Protein AF-A0A7C6VB44-F1 (afdb_monomer_lite)

Radius of gyration: 22.49 Å; chains: 1; bounding box: 74×47×56 Å

Structure (mmCIF, N/CA/C/O backbone):
data_AF-A0A7C6VB44-F1
#
_entry.id   AF-A0A7C6VB44-F1
#
loop_
_atom_site.group_PDB
_atom_site.id
_atom_site.type_symbol
_atom_site.label_atom_id
_atom_site.label_alt_id
_atom_site.label_comp_id
_atom_site.label_asym_id
_atom_site.label_entity_id
_atom_site.label_seq_id
_atom_site.pdbx_PDB_ins_code
_atom_site.Cartn_x
_atom_site.Cartn_y
_atom_site.Cartn_z
_atom_site.occupancy
_atom_site.B_iso_or_equiv
_atom_site.auth_seq_id
_atom_site.auth_comp_id
_atom_site.auth_asym_id
_atom_site.auth_atom_id
_atom_site.pdbx_PDB_model_num
ATOM 1 N N . MET A 1 1 ? 44.338 -5.787 -23.503 1.00 39.22 1 MET A N 1
ATOM 2 C CA . MET A 1 1 ? 43.324 -4.739 -23.249 1.00 39.22 1 MET A CA 1
ATOM 3 C C . MET A 1 1 ? 42.061 -5.125 -24.003 1.00 39.22 1 MET A C 1
ATOM 5 O O . MET A 1 1 ? 41.967 -4.844 -25.187 1.00 39.22 1 MET A O 1
ATOM 9 N N . ASN A 1 2 ? 41.122 -5.810 -23.346 1.00 43.84 2 ASN A N 1
ATOM 10 C CA . ASN A 1 2 ? 39.860 -6.222 -23.967 1.00 43.84 2 ASN A CA 1
ATOM 11 C C . ASN A 1 2 ? 38.743 -5.346 -23.398 1.00 43.84 2 ASN A C 1
ATOM 13 O O . ASN A 1 2 ? 38.313 -5.548 -22.262 1.00 43.84 2 ASN A O 1
ATOM 17 N N . ARG A 1 3 ? 38.311 -4.339 -24.168 1.00 50.12 3 ARG A N 1
ATOM 18 C CA . ARG A 1 3 ? 37.128 -3.537 -23.838 1.00 50.12 3 ARG A CA 1
ATOM 19 C C . ARG A 1 3 ? 35.891 -4.396 -24.068 1.00 50.12 3 ARG A C 1
ATOM 21 O O . ARG A 1 3 ? 35.645 -4.857 -25.178 1.00 50.12 3 ARG A O 1
ATOM 28 N N . ARG A 1 4 ? 35.175 -4.650 -22.976 1.00 58.06 4 ARG A N 1
ATOM 29 C CA . ARG A 1 4 ? 33.941 -5.423 -22.947 1.00 58.06 4 ARG A CA 1
ATOM 30 C C . ARG A 1 4 ? 32.803 -4.646 -23.605 1.00 58.06 4 ARG A C 1
ATOM 32 O O . ARG A 1 4 ? 32.752 -3.421 -23.578 1.00 58.06 4 ARG A O 1
ATOM 39 N N . ILE A 1 5 ? 31.930 -5.436 -24.203 1.00 57.44 5 ILE A N 1
ATOM 40 C CA . ILE A 1 5 ? 30.694 -5.122 -24.905 1.00 57.44 5 ILE A CA 1
ATOM 41 C C . ILE A 1 5 ? 29.737 -4.349 -23.980 1.00 57.44 5 ILE A C 1
ATOM 43 O O . ILE A 1 5 ? 29.208 -4.922 -23.036 1.00 57.44 5 ILE A O 1
ATOM 47 N N . VAL A 1 6 ? 29.514 -3.058 -24.251 1.00 58.38 6 VAL A N 1
ATOM 48 C CA . VAL A 1 6 ? 28.481 -2.216 -23.591 1.00 58.38 6 VAL A CA 1
ATOM 49 C C . VAL A 1 6 ? 27.389 -1.789 -24.590 1.00 58.38 6 VAL A C 1
ATOM 51 O O . VAL A 1 6 ? 26.507 -1.003 -24.279 1.00 58.38 6 VAL A O 1
ATOM 54 N N . LEU A 1 7 ? 27.426 -2.305 -25.823 1.00 56.00 7 LEU A N 1
ATOM 55 C CA . LEU A 1 7 ? 26.534 -1.862 -26.896 1.00 56.00 7 LEU A CA 1
ATOM 56 C C . LEU A 1 7 ? 25.133 -2.519 -26.980 1.00 56.00 7 LEU A C 1
ATOM 58 O O . LEU A 1 7 ? 24.281 -1.895 -27.607 1.00 56.00 7 LEU A O 1
ATOM 62 N N . PRO A 1 8 ? 24.810 -3.700 -26.401 1.00 58.16 8 PRO A N 1
ATOM 63 C CA . PRO A 1 8 ? 23.511 -4.319 -26.684 1.00 58.16 8 PRO A CA 1
ATOM 64 C C . PRO A 1 8 ? 22.335 -3.651 -25.953 1.00 58.16 8 PRO A C 1
ATOM 66 O O . PRO A 1 8 ? 21.231 -3.634 -26.482 1.00 58.16 8 PRO A O 1
ATOM 69 N N . TRP A 1 9 ? 22.556 -3.043 -24.783 1.00 61.41 9 TRP A N 1
ATOM 70 C CA . TRP A 1 9 ? 21.475 -2.476 -23.962 1.00 61.41 9 TRP A CA 1
ATOM 71 C C . TRP A 1 9 ? 20.873 -1.182 -24.527 1.00 61.41 9 TRP A C 1
ATOM 73 O O . TRP A 1 9 ? 19.677 -0.950 -24.389 1.00 61.41 9 TRP A O 1
ATOM 83 N N . ILE A 1 10 ? 21.667 -0.369 -25.231 1.00 64.81 10 ILE A N 1
ATOM 84 C CA . ILE A 1 10 ? 21.194 0.891 -25.834 1.00 64.81 10 ILE A CA 1
ATOM 85 C C . ILE A 1 10 ? 20.266 0.619 -27.029 1.00 64.81 10 ILE A C 1
ATOM 87 O O . ILE A 1 10 ? 19.346 1.381 -27.303 1.00 64.81 10 ILE A O 1
ATOM 91 N N . VAL A 1 11 ? 20.468 -0.490 -27.742 1.00 69.06 11 VAL A N 1
ATOM 92 C CA . VAL A 1 11 ? 19.596 -0.859 -28.867 1.00 69.06 11 VAL A CA 1
ATOM 93 C C . VAL A 1 11 ? 18.217 -1.290 -28.358 1.00 69.06 11 VAL A C 1
ATOM 95 O O . VAL A 1 11 ? 17.204 -0.940 -28.960 1.00 69.06 11 VAL A O 1
ATOM 98 N N . VAL A 1 12 ? 18.168 -1.979 -27.214 1.00 67.62 12 VAL A N 1
ATOM 99 C CA . VAL A 1 12 ? 16.912 -2.400 -26.575 1.00 67.62 12 VAL A CA 1
ATOM 100 C C . VAL A 1 12 ? 16.098 -1.190 -26.112 1.00 67.62 12 VAL A C 1
ATOM 102 O O . VAL A 1 12 ? 14.892 -1.146 -26.349 1.00 67.62 12 VAL A O 1
ATOM 105 N N . THR A 1 13 ? 16.742 -0.169 -25.537 1.00 66.81 13 THR A N 1
ATOM 106 C CA . THR A 1 13 ? 16.032 1.040 -25.088 1.00 66.81 13 THR A CA 1
ATOM 107 C C . THR A 1 13 ? 15.466 1.850 -26.252 1.00 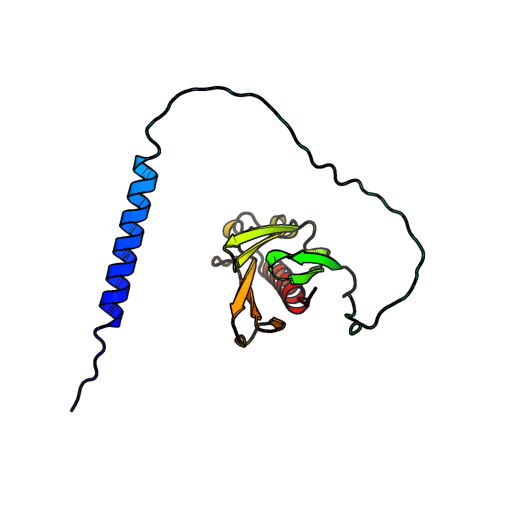66.81 13 THR A C 1
ATOM 109 O O . THR A 1 13 ? 14.338 2.327 -26.169 1.00 66.81 13 THR A O 1
ATOM 112 N N . VAL A 1 14 ? 16.185 1.955 -27.373 1.00 76.69 14 VAL A N 1
ATOM 113 C CA . VAL A 1 14 ? 15.696 2.680 -28.559 1.00 76.69 14 VAL A CA 1
ATOM 114 C C . VAL A 1 14 ? 14.500 1.973 -29.207 1.00 76.69 14 VAL A C 1
ATOM 116 O O . VAL A 1 14 ? 13.540 2.636 -29.598 1.00 76.69 14 VAL A O 1
ATOM 119 N N . ILE A 1 15 ? 14.514 0.638 -29.288 1.00 74.81 15 ILE A N 1
ATOM 120 C CA . ILE A 1 15 ? 13.399 -0.133 -29.866 1.00 74.81 15 ILE A CA 1
ATOM 121 C C . ILE A 1 15 ? 12.137 -0.011 -29.000 1.00 74.81 15 ILE A C 1
ATOM 123 O O . ILE A 1 15 ? 11.043 0.159 -29.540 1.00 74.81 15 ILE A O 1
ATOM 127 N N . LEU A 1 16 ? 12.285 -0.026 -27.671 1.00 76.50 16 LEU A N 1
ATOM 128 C CA . LEU A 1 16 ? 11.170 0.131 -26.734 1.00 76.50 16 LEU A CA 1
ATOM 129 C C . LEU A 1 16 ? 10.464 1.488 -26.909 1.00 76.50 16 LEU A C 1
ATOM 131 O O . LEU A 1 16 ? 9.239 1.547 -26.993 1.00 76.50 16 LEU A O 1
ATOM 135 N N . VAL A 1 17 ? 11.232 2.574 -27.036 1.00 77.94 17 VAL A N 1
ATOM 136 C CA . VAL A 1 17 ? 10.681 3.931 -27.199 1.00 77.94 17 VAL A CA 1
ATOM 137 C C . VAL A 1 17 ? 9.911 4.078 -28.518 1.00 77.94 17 VAL A C 1
ATOM 139 O O . VAL A 1 17 ? 8.849 4.701 -28.546 1.00 77.94 17 VAL A O 1
ATOM 142 N N . ILE A 1 18 ? 10.392 3.466 -29.607 1.00 76.38 18 ILE A N 1
ATOM 143 C CA . ILE A 1 18 ? 9.708 3.501 -30.912 1.00 76.38 18 ILE A CA 1
ATOM 144 C C . ILE A 1 18 ? 8.376 2.735 -30.863 1.00 76.38 18 ILE A C 1
ATOM 146 O O . ILE A 1 18 ? 7.384 3.203 -31.424 1.00 76.38 18 ILE A O 1
ATOM 150 N N . ALA A 1 19 ? 8.325 1.595 -30.168 1.00 74.06 19 ALA A N 1
ATOM 151 C CA . ALA A 1 19 ? 7.099 0.810 -30.022 1.00 74.06 19 ALA A CA 1
ATOM 152 C C . ALA A 1 19 ? 6.015 1.571 -29.240 1.00 74.06 19 ALA A C 1
ATOM 154 O O . ALA A 1 19 ? 4.857 1.597 -29.656 1.00 74.06 19 ALA A O 1
ATOM 155 N N . ILE A 1 20 ? 6.396 2.254 -28.156 1.00 74.38 20 ILE A N 1
ATOM 156 C CA . ILE A 1 20 ? 5.468 3.062 -27.350 1.00 74.38 20 ILE A CA 1
ATOM 157 C C . ILE A 1 20 ? 4.905 4.223 -28.183 1.00 74.38 20 ILE A C 1
ATOM 159 O O . ILE A 1 20 ? 3.693 4.441 -28.202 1.00 74.38 20 ILE A O 1
ATOM 163 N N . ALA A 1 21 ? 5.756 4.930 -28.935 1.00 67.75 21 ALA A N 1
ATOM 164 C CA . ALA A 1 21 ? 5.329 6.051 -29.773 1.00 67.75 21 ALA A CA 1
ATOM 165 C C . ALA A 1 21 ? 4.350 5.626 -30.886 1.00 67.75 21 ALA A C 1
ATOM 167 O O . ALA A 1 21 ? 3.381 6.336 -31.159 1.00 67.75 21 ALA A O 1
ATOM 168 N N . ALA A 1 22 ? 4.557 4.454 -31.496 1.00 62.47 22 ALA A N 1
ATOM 169 C CA . ALA A 1 22 ? 3.643 3.911 -32.500 1.00 62.47 22 ALA A CA 1
ATOM 170 C C . ALA A 1 22 ? 2.266 3.565 -31.901 1.00 62.47 22 ALA A C 1
ATOM 172 O O . ALA A 1 22 ? 1.242 3.933 -32.482 1.00 62.47 22 ALA A O 1
ATOM 173 N N . SER A 1 23 ? 2.223 2.946 -30.717 1.00 58.34 23 SER A N 1
ATOM 174 C CA . SER A 1 23 ? 0.967 2.583 -30.042 1.00 58.34 23 SER A CA 1
ATOM 175 C C . SER A 1 23 ? 0.093 3.793 -29.708 1.00 58.34 23 SER A C 1
ATOM 177 O O . SER A 1 23 ? -1.123 3.744 -29.891 1.00 58.34 23 SER A O 1
ATOM 179 N N . VAL A 1 24 ? 0.695 4.913 -29.297 1.00 62.59 24 VAL A N 1
ATOM 180 C CA . VAL A 1 24 ? -0.054 6.141 -28.977 1.00 62.59 24 VAL A CA 1
ATOM 181 C C . VAL A 1 24 ? -0.746 6.718 -30.218 1.00 62.59 24 VAL A C 1
ATOM 183 O O . VAL A 1 24 ? -1.890 7.158 -30.134 1.00 62.59 24 VAL A O 1
ATOM 186 N N . THR A 1 25 ? -0.113 6.663 -31.395 1.00 58.38 25 THR A N 1
ATOM 187 C CA . THR A 1 25 ? -0.712 7.215 -32.627 1.00 58.38 25 THR A CA 1
ATOM 188 C C . THR A 1 25 ? -1.954 6.455 -33.112 1.00 58.38 25 THR A C 1
ATOM 190 O O . THR A 1 25 ? -2.846 7.068 -33.699 1.00 58.38 25 THR A O 1
ATOM 193 N N . VAL A 1 26 ? -2.072 5.153 -32.823 1.00 55.66 26 VAL A N 1
ATOM 194 C CA . VAL A 1 26 ? -3.233 4.331 -33.227 1.00 55.66 26 VAL A CA 1
ATOM 195 C C . VAL A 1 26 ? -4.485 4.670 -32.403 1.00 55.66 26 VAL A C 1
ATOM 197 O O . VAL A 1 26 ? -5.604 4.660 -32.924 1.00 55.66 26 VAL A O 1
ATOM 200 N N . ILE A 1 27 ? -4.306 5.050 -31.135 1.00 53.72 27 ILE A N 1
ATOM 201 C CA . ILE A 1 27 ? -5.408 5.417 -30.232 1.00 53.72 27 ILE A CA 1
ATOM 202 C C . ILE A 1 27 ? -5.999 6.779 -30.628 1.00 53.72 27 ILE A C 1
ATOM 204 O O . ILE A 1 27 ? -7.215 6.970 -30.586 1.00 53.72 27 ILE A O 1
ATOM 208 N N . THR A 1 28 ? -5.167 7.713 -31.098 1.00 51.00 28 THR A N 1
ATOM 209 C CA . THR A 1 28 ? -5.619 9.059 -31.488 1.00 51.00 28 THR A CA 1
ATOM 210 C C . THR A 1 28 ? -6.346 9.083 -32.837 1.00 51.00 28 THR A C 1
ATOM 212 O O . THR A 1 28 ? -7.227 9.918 -33.032 1.00 51.00 28 THR A O 1
ATOM 215 N N . LEU A 1 29 ? -6.040 8.158 -33.756 1.00 49.75 29 LEU A N 1
ATOM 216 C CA . LEU A 1 29 ? -6.753 8.025 -35.038 1.00 49.75 29 LEU A CA 1
ATOM 217 C C . LEU A 1 29 ? -8.102 7.296 -34.916 1.00 49.75 29 LEU A C 1
ATOM 219 O O . LEU A 1 29 ? -8.992 7.544 -35.722 1.00 49.75 29 LEU A O 1
ATOM 223 N N . SER A 1 30 ? -8.296 6.469 -33.885 1.00 51.06 30 SER A N 1
ATOM 224 C CA . SER A 1 30 ? -9.566 5.753 -33.652 1.00 51.06 30 SER A CA 1
ATOM 225 C C . SER A 1 30 ? -10.631 6.603 -32.937 1.00 51.06 30 SER A C 1
ATOM 227 O O . SER A 1 30 ? -11.753 6.152 -32.737 1.00 51.06 30 SER A O 1
ATOM 229 N N . LYS A 1 31 ? -10.302 7.845 -32.552 1.00 47.44 31 LYS A N 1
ATOM 230 C CA . LYS A 1 31 ? -11.181 8.772 -31.812 1.00 47.44 31 LYS A CA 1
ATOM 231 C C . LYS A 1 31 ? -11.657 9.950 -32.680 1.00 47.44 31 LYS A C 1
ATOM 233 O O . LYS A 1 31 ? -11.846 11.058 -32.187 1.00 47.44 31 LYS A O 1
ATOM 238 N N . GLN A 1 32 ? -11.810 9.731 -33.986 1.00 45.09 32 GLN A N 1
ATOM 239 C CA . GLN A 1 32 ? -12.394 10.695 -34.930 1.00 45.09 32 GLN A CA 1
ATOM 240 C C . GLN A 1 32 ? -13.269 9.963 -35.957 1.00 45.09 32 GLN A C 1
ATOM 242 O O . GLN A 1 32 ? -13.019 9.961 -37.156 1.00 45.09 32 GLN A O 1
ATOM 247 N N . GLY A 1 33 ? -14.298 9.290 -35.458 1.00 47.59 33 GLY A N 1
ATOM 248 C CA . GLY A 1 33 ? -15.271 8.586 -36.280 1.00 47.59 33 GLY A CA 1
ATOM 249 C C . GLY A 1 33 ? -16.278 7.898 -35.382 1.00 47.59 33 GLY A C 1
ATOM 250 O O . GLY A 1 33 ? -16.043 6.777 -34.966 1.00 47.59 33 GLY A O 1
ATOM 251 N N . ASP A 1 34 ? -17.275 8.656 -34.931 1.00 40.78 34 ASP A N 1
ATOM 252 C CA . ASP A 1 34 ? -18.696 8.341 -35.112 1.00 40.78 34 ASP A CA 1
ATOM 253 C C . ASP A 1 34 ? -19.551 9.217 -34.189 1.00 40.78 34 ASP A C 1
ATOM 255 O O . ASP A 1 34 ? -19.349 9.321 -32.977 1.00 40.78 34 ASP A O 1
ATOM 259 N N . SER A 1 35 ? -20.474 9.924 -34.830 1.00 41.44 35 SER A N 1
ATOM 260 C CA . SER A 1 35 ? -21.517 10.733 -34.219 1.00 41.44 35 SER A CA 1
ATOM 261 C C . SER A 1 35 ? -22.715 9.860 -33.836 1.00 41.44 35 SER A C 1
ATOM 263 O O . SER A 1 35 ? -23.046 8.921 -34.547 1.00 41.44 35 SER A O 1
ATOM 265 N N . ASP A 1 36 ? -23.401 10.278 -32.770 1.00 43.88 36 ASP A N 1
ATOM 266 C CA . ASP A 1 36 ? -24.832 10.076 -32.497 1.00 43.88 36 ASP A CA 1
ATOM 267 C C . ASP A 1 36 ? -25.383 8.637 -32.358 1.00 43.88 36 ASP A C 1
ATOM 269 O O . ASP A 1 36 ? -25.757 7.975 -33.325 1.00 43.88 36 ASP A O 1
ATOM 273 N N . SER A 1 37 ? -25.607 8.208 -31.110 1.00 35.88 37 SER A N 1
ATOM 274 C CA . SER A 1 37 ? -26.896 7.618 -30.720 1.00 35.88 37 SER A CA 1
ATOM 275 C C . SER A 1 37 ? -27.070 7.574 -29.205 1.00 35.88 37 SER A C 1
ATOM 277 O O . SER A 1 37 ? -26.311 6.952 -28.467 1.00 35.88 37 SER A O 1
ATOM 279 N N . SER A 1 38 ? -28.127 8.253 -28.775 1.00 43.16 38 SER A N 1
ATOM 280 C CA . SER A 1 38 ? -28.742 8.197 -27.455 1.00 43.16 38 SER A CA 1
ATOM 281 C C . SER A 1 38 ? -29.127 6.764 -27.060 1.00 43.16 38 SER A C 1
ATOM 283 O O . SER A 1 38 ? -29.810 6.079 -27.820 1.00 43.16 38 SER A O 1
ATOM 285 N N . ALA A 1 39 ? -28.765 6.339 -25.847 1.00 35.41 39 ALA A N 1
ATOM 286 C CA . ALA A 1 39 ? -29.444 5.256 -25.141 1.00 35.41 39 ALA A CA 1
ATOM 287 C C . ALA A 1 39 ? -29.417 5.515 -23.626 1.00 35.41 39 ALA A C 1
ATOM 289 O O . ALA A 1 39 ? -28.375 5.538 -22.979 1.00 35.41 39 ALA A O 1
ATOM 290 N N . THR A 1 40 ? -30.608 5.767 -23.095 1.00 44.06 40 THR A N 1
ATOM 291 C CA . THR A 1 40 ? -30.968 5.881 -21.679 1.00 44.06 40 THR A CA 1
ATOM 292 C C . THR A 1 40 ? -30.835 4.536 -20.943 1.00 44.06 40 THR A C 1
ATOM 294 O O . THR A 1 40 ? -31.022 3.492 -21.565 1.00 44.06 40 THR A O 1
ATOM 297 N N . GLN A 1 41 ? -30.709 4.620 -19.604 1.00 37.94 41 GLN A N 1
ATOM 298 C CA . GLN A 1 41 ? -30.837 3.578 -18.554 1.00 37.94 41 GLN A CA 1
ATOM 299 C C . GLN A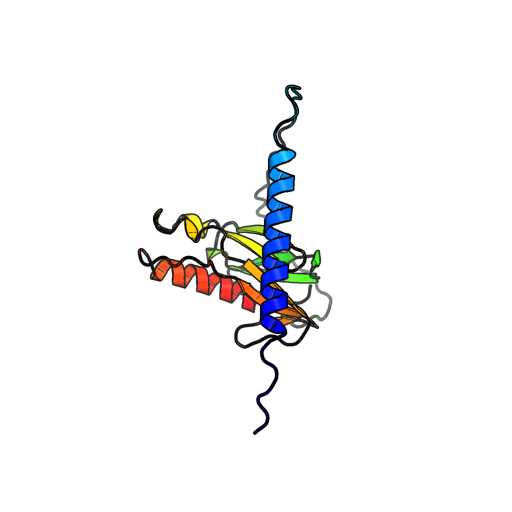 1 41 ? -29.484 2.982 -18.104 1.00 37.94 41 GLN A C 1
ATOM 301 O O . GLN A 1 41 ? -28.645 2.686 -18.936 1.00 37.94 41 GLN A O 1
ATOM 306 N N . GLN A 1 42 ? -29.166 2.785 -16.821 1.00 37.75 42 GLN A N 1
ATOM 307 C CA . GLN A 1 42 ? -29.952 2.792 -15.586 1.00 37.75 42 GLN A CA 1
ATOM 308 C C . GLN A 1 42 ? -29.003 3.042 -14.399 1.00 37.75 42 GLN A C 1
ATOM 310 O O . GLN A 1 42 ? -27.885 2.537 -14.374 1.00 37.75 42 GLN A O 1
ATOM 315 N N . THR A 1 43 ? -29.467 3.805 -13.417 1.00 42.81 43 THR A N 1
ATOM 316 C CA . THR A 1 43 ? -28.855 3.977 -12.097 1.00 42.81 43 THR A CA 1
ATOM 317 C C . THR A 1 43 ? -28.762 2.627 -11.372 1.00 42.81 43 THR A C 1
ATOM 319 O O . THR A 1 43 ? -29.790 1.979 -11.187 1.00 42.81 43 THR A O 1
ATOM 322 N N . THR A 1 44 ? -27.573 2.246 -10.904 1.00 39.84 44 THR A N 1
ATOM 323 C CA . THR A 1 44 ? -27.404 1.297 -9.792 1.00 39.84 44 THR A CA 1
ATOM 324 C C . THR A 1 44 ? -26.594 2.014 -8.723 1.00 39.84 44 THR A C 1
ATOM 326 O O . THR A 1 44 ? -25.373 2.102 -8.805 1.00 39.84 44 THR A O 1
ATOM 329 N N . ALA A 1 45 ? -27.301 2.591 -7.754 1.00 41.50 45 ALA A N 1
ATOM 330 C CA . ALA A 1 45 ? -26.726 2.912 -6.461 1.00 41.50 45 ALA A CA 1
ATOM 331 C C . ALA A 1 45 ? -26.629 1.589 -5.694 1.00 41.50 45 ALA A C 1
ATOM 333 O O . ALA A 1 45 ? -27.647 0.933 -5.478 1.00 41.50 45 ALA A O 1
ATOM 334 N N . ALA A 1 46 ? -25.418 1.167 -5.342 1.00 37.69 46 ALA A N 1
ATOM 335 C CA . ALA A 1 46 ? -25.240 0.144 -4.327 1.00 37.69 46 ALA A CA 1
ATOM 336 C C . ALA A 1 46 ? -25.382 0.836 -2.964 1.00 37.69 46 ALA A C 1
ATOM 338 O O . ALA A 1 46 ? -24.458 1.493 -2.491 1.00 37.69 46 ALA A O 1
ATOM 339 N N . GLU A 1 47 ? -26.579 0.759 -2.383 1.00 43.94 47 GLU A N 1
ATOM 340 C CA . GLU A 1 47 ? -26.774 0.954 -0.948 1.00 43.94 47 GLU A CA 1
ATOM 341 C C . GLU A 1 47 ? -26.125 -0.239 -0.235 1.00 43.94 47 GLU A C 1
ATOM 343 O O . GLU A 1 47 ? -26.640 -1.354 -0.304 1.00 43.94 47 GLU A O 1
ATOM 348 N N . THR A 1 48 ? -24.987 -0.024 0.427 1.00 42.00 48 THR A N 1
ATOM 349 C CA . THR A 1 48 ? -24.520 -0.960 1.455 1.00 42.00 48 THR A CA 1
ATOM 350 C C . THR A 1 48 ? -25.093 -0.492 2.783 1.00 42.00 48 THR A C 1
ATOM 352 O O . THR A 1 48 ? -24.664 0.504 3.365 1.00 42.00 48 THR A O 1
ATOM 355 N N . ASP A 1 49 ? -26.136 -1.211 3.177 1.00 35.09 49 ASP A N 1
ATOM 356 C CA . ASP A 1 49 ? -26.918 -1.093 4.396 1.00 35.09 49 ASP A CA 1
ATOM 357 C C . ASP A 1 49 ? -26.025 -1.196 5.645 1.00 35.09 49 ASP A C 1
ATOM 359 O O . ASP A 1 49 ? -25.239 -2.133 5.811 1.00 35.09 49 ASP A O 1
ATOM 363 N N . ALA A 1 50 ? -26.145 -0.211 6.532 1.00 46.72 50 ALA A N 1
ATOM 364 C CA . ALA A 1 50 ? -25.554 -0.240 7.858 1.00 46.72 50 ALA A CA 1
ATOM 365 C C . ALA A 1 50 ? -26.368 -1.185 8.757 1.00 46.72 50 ALA A C 1
ATOM 367 O O . ALA A 1 50 ? -27.314 -0.756 9.416 1.00 46.72 50 ALA A O 1
ATOM 368 N N . SER A 1 51 ? -25.982 -2.461 8.829 1.00 37.88 51 SER A N 1
ATOM 369 C CA . SER A 1 51 ? -26.575 -3.412 9.774 1.00 37.88 51 SER A CA 1
ATOM 370 C C . SER A 1 51 ? -25.645 -3.664 10.958 1.00 37.88 51 SER A C 1
ATOM 372 O O . SER A 1 51 ? -24.757 -4.512 10.930 1.00 37.88 51 SER A O 1
ATOM 374 N N . SER A 1 52 ? -25.895 -2.925 12.037 1.00 43.53 52 SER A N 1
ATOM 375 C CA . SER A 1 52 ? -25.388 -3.223 13.373 1.00 43.53 52 SER A CA 1
ATOM 376 C C . SER A 1 52 ? -26.187 -4.395 13.961 1.00 43.53 52 SER A C 1
ATOM 378 O O . SER A 1 52 ? -27.378 -4.249 14.234 1.00 43.53 52 SER A O 1
ATOM 380 N N . ALA A 1 53 ? -25.557 -5.553 14.169 1.00 36.91 53 ALA A N 1
ATOM 381 C CA . ALA A 1 53 ? -26.081 -6.600 15.046 1.00 36.91 53 ALA A CA 1
ATOM 382 C C . ALA A 1 53 ? -24.938 -7.431 15.641 1.00 36.91 53 ALA A C 1
ATOM 384 O O . ALA A 1 53 ? -24.184 -8.102 14.945 1.00 36.91 53 ALA A O 1
ATOM 385 N N . SER A 1 54 ? -24.830 -7.341 16.962 1.00 44.62 54 SER A N 1
ATOM 386 C CA . SER A 1 54 ? -23.922 -8.091 17.817 1.00 44.62 54 SER A CA 1
ATOM 387 C C . SER A 1 54 ? -24.389 -9.544 18.006 1.00 44.62 54 SER A C 1
ATOM 389 O O . SER A 1 54 ? -25.592 -9.781 18.128 1.00 44.62 54 SER A O 1
ATOM 391 N N . ALA A 1 55 ? -23.402 -10.436 18.175 1.00 38.53 55 ALA A N 1
ATOM 392 C CA . ALA A 1 55 ? -23.352 -11.551 19.134 1.00 38.53 55 ALA A CA 1
ATOM 393 C C . ALA A 1 55 ? -23.457 -13.016 18.620 1.00 38.53 55 ALA A C 1
ATOM 395 O O . ALA A 1 55 ? -24.482 -13.455 18.106 1.00 38.53 55 ALA A O 1
ATOM 396 N N . GLU A 1 56 ? -22.392 -13.755 18.981 1.00 40.03 56 GLU A N 1
ATOM 397 C CA . GLU A 1 56 ? -22.302 -15.158 19.447 1.00 40.03 56 GLU A CA 1
ATOM 398 C C . GLU A 1 56 ? -21.711 -16.222 18.496 1.00 40.03 56 GLU A C 1
ATOM 400 O O . GLU A 1 56 ? -22.053 -16.354 17.326 1.00 40.03 56 GLU A O 1
ATOM 405 N N . ALA A 1 57 ? -20.768 -16.967 19.081 1.00 46.97 57 ALA A N 1
ATOM 406 C CA . ALA A 1 57 ? -19.754 -17.824 18.482 1.00 46.97 57 ALA A CA 1
ATOM 407 C C . ALA A 1 57 ? -20.226 -19.235 18.089 1.00 46.97 57 ALA A C 1
ATOM 409 O O . ALA A 1 57 ? -21.170 -19.777 18.666 1.00 46.97 57 ALA A O 1
ATOM 410 N N . SER A 1 58 ? -19.462 -19.888 17.207 1.00 40.41 58 SER A N 1
ATOM 411 C CA . SER A 1 58 ? -19.167 -21.329 17.278 1.00 40.41 58 SER A CA 1
ATOM 412 C C . SER A 1 58 ? -17.882 -21.660 16.509 1.00 40.41 58 SER A C 1
ATOM 414 O O . SER A 1 58 ? -17.785 -21.386 15.316 1.00 40.41 58 SER A O 1
ATOM 416 N N . ASP A 1 59 ? -16.922 -22.227 17.246 1.00 45.44 59 ASP A N 1
ATOM 417 C CA . ASP A 1 59 ? -15.737 -22.985 16.824 1.00 45.44 59 ASP A CA 1
ATOM 418 C C . ASP A 1 59 ? -15.933 -23.833 15.553 1.00 45.44 59 ASP A C 1
ATOM 420 O O . ASP A 1 59 ? -16.946 -24.518 15.419 1.00 45.44 59 ASP A O 1
ATOM 424 N N . ASP A 1 60 ? -14.923 -23.880 14.677 1.00 38.12 60 ASP A N 1
ATOM 425 C CA . ASP A 1 60 ? -13.969 -25.006 14.576 1.00 38.12 60 ASP A CA 1
ATOM 426 C C . ASP A 1 60 ? -13.101 -24.828 13.313 1.00 38.12 60 ASP A C 1
ATOM 428 O O . ASP A 1 60 ? -13.623 -24.803 12.200 1.00 38.12 60 ASP A O 1
ATOM 432 N N . ALA A 1 61 ? -11.787 -24.667 13.500 1.00 38.97 61 ALA A N 1
ATOM 433 C CA . ALA A 1 61 ? -10.717 -25.295 12.714 1.00 38.97 61 ALA A CA 1
ATOM 434 C C . ALA A 1 61 ? -9.432 -24.461 12.779 1.00 38.97 61 ALA A C 1
ATOM 436 O O . ALA A 1 61 ? -9.364 -23.297 12.400 1.00 38.97 61 ALA A O 1
ATOM 437 N N . SER A 1 62 ? -8.393 -25.131 13.259 1.00 50.97 62 SER A N 1
ATOM 438 C CA . SER A 1 62 ? -6.997 -24.714 13.318 1.00 50.97 62 SER A CA 1
ATOM 439 C C . SER A 1 62 ? -6.512 -23.967 12.064 1.00 50.97 62 SER A C 1
ATOM 441 O O . SER A 1 62 ? -6.132 -24.597 11.080 1.00 50.97 62 SER A O 1
ATOM 443 N N . SER A 1 63 ? -6.385 -22.648 12.156 1.00 44.22 63 SER A N 1
ATOM 444 C CA . SER A 1 63 ? -5.445 -21.861 11.358 1.00 44.22 63 SER A CA 1
ATOM 445 C C . SER A 1 63 ? -4.694 -20.953 12.324 1.00 44.22 63 SER A C 1
ATOM 447 O O . SER A 1 63 ? -5.278 -20.513 13.317 1.00 44.22 63 SER A O 1
ATOM 449 N N . SER A 1 64 ? -3.386 -20.774 12.113 1.00 42.53 64 SER A N 1
ATOM 450 C CA . SER A 1 64 ? -2.529 -19.900 12.925 1.00 42.53 64 SER A CA 1
ATOM 451 C C . SER A 1 64 ? -3.301 -18.648 13.309 1.00 42.53 64 SER A C 1
ATOM 453 O O . SER A 1 64 ? -3.832 -17.990 12.424 1.00 42.53 64 SER A O 1
ATOM 455 N N . ALA A 1 65 ? -3.411 -18.360 14.609 1.00 43.44 65 ALA A N 1
ATOM 456 C CA . ALA A 1 65 ? -4.157 -17.210 15.095 1.00 43.44 65 ALA A CA 1
ATOM 457 C C . ALA A 1 65 ? -3.525 -15.928 14.536 1.00 43.44 65 ALA A C 1
ATOM 459 O O . ALA A 1 65 ? -2.603 -15.367 15.129 1.00 43.44 65 ALA A O 1
ATOM 460 N N . ALA A 1 66 ? -4.005 -15.507 13.368 1.00 52.94 66 ALA A N 1
ATOM 461 C CA . ALA A 1 66 ? -3.822 -14.184 12.830 1.00 52.94 66 ALA A CA 1
ATOM 462 C C . ALA A 1 66 ? -4.486 -13.265 13.846 1.00 52.94 66 ALA A C 1
ATOM 464 O O . ALA A 1 66 ? -5.709 -13.236 13.984 1.00 52.94 66 ALA A O 1
ATOM 465 N N . VAL A 1 67 ? -3.672 -12.609 14.667 1.00 54.31 67 VAL A N 1
ATOM 466 C CA . VAL A 1 67 ? -4.177 -11.573 15.556 1.00 54.31 67 VAL A CA 1
ATOM 467 C C . VAL A 1 67 ? -4.649 -10.464 14.632 1.00 54.31 67 VAL A C 1
ATOM 469 O O . VAL A 1 67 ? -3.821 -9.741 14.088 1.00 54.31 67 VAL A O 1
ATOM 472 N N . GLN A 1 68 ? -5.963 -10.379 14.414 1.00 59.12 68 GLN A N 1
ATOM 473 C CA . GLN A 1 68 ? -6.551 -9.257 13.700 1.00 59.12 68 GLN A CA 1
ATOM 474 C C . GLN A 1 68 ? -6.126 -7.978 14.438 1.00 59.12 68 GLN A C 1
ATOM 476 O O . GLN A 1 68 ? -6.397 -7.856 15.641 1.00 59.12 68 GLN A O 1
ATOM 481 N N . PRO A 1 69 ? -5.405 -7.059 13.777 1.00 63.97 69 PRO A N 1
ATOM 482 C CA . PRO A 1 69 ? -5.022 -5.806 14.403 1.00 63.97 69 PRO A CA 1
ATOM 483 C C . PRO A 1 69 ? -6.286 -5.026 14.792 1.00 63.97 69 PRO A C 1
ATOM 485 O O . PRO A 1 69 ? -7.283 -5.018 14.068 1.00 63.97 69 PRO A O 1
ATOM 488 N N . ALA A 1 70 ? -6.277 -4.412 15.978 1.00 71.00 70 ALA A N 1
ATOM 489 C CA . ALA A 1 70 ? -7.414 -3.628 16.454 1.00 71.00 70 ALA A CA 1
ATOM 490 C C . ALA A 1 70 ? -7.676 -2.435 15.514 1.00 71.00 70 ALA A C 1
ATOM 492 O O . ALA A 1 70 ? -6.723 -1.824 15.040 1.00 71.00 70 ALA A O 1
ATOM 493 N N . ASN A 1 71 ? -8.950 -2.089 15.294 1.00 86.81 71 ASN A N 1
ATOM 494 C CA . ASN A 1 71 ? -9.390 -1.005 14.399 1.00 86.81 71 ASN A CA 1
ATOM 495 C C . ASN A 1 71 ? -8.947 -1.196 12.937 1.00 86.81 71 ASN A C 1
ATOM 497 O O . ASN A 1 71 ? -8.465 -0.268 12.285 1.00 86.81 71 ASN A O 1
ATOM 501 N N . THR A 1 72 ? -9.099 -2.415 12.422 1.00 90.19 72 THR A N 1
ATOM 502 C CA . THR A 1 72 ? -8.917 -2.724 11.001 1.00 90.19 72 THR A CA 1
ATOM 503 C C . THR A 1 72 ? -10.149 -3.424 10.451 1.00 90.19 72 THR A C 1
ATOM 505 O O . THR A 1 72 ? -10.906 -4.047 11.200 1.00 90.19 72 THR A O 1
ATOM 508 N N . TYR A 1 73 ? -10.346 -3.345 9.140 1.00 90.44 73 TYR A N 1
ATOM 509 C CA . TYR A 1 73 ? -11.343 -4.143 8.436 1.00 90.44 73 TYR A CA 1
ATOM 510 C C . TYR A 1 73 ? -10.676 -5.039 7.394 1.00 90.44 73 TYR A C 1
ATOM 512 O O . TYR A 1 73 ? -9.574 -4.771 6.914 1.00 90.44 73 TYR A O 1
ATOM 520 N N . GLU A 1 74 ? -11.353 -6.131 7.065 1.00 92.19 74 GLU A N 1
ATOM 521 C CA . GLU A 1 74 ? -10.844 -7.139 6.146 1.00 92.19 74 GLU A CA 1
ATOM 522 C C . GLU A 1 74 ? -11.105 -6.753 4.686 1.00 92.19 74 GLU A C 1
ATOM 524 O O . GLU A 1 74 ? -12.221 -6.383 4.312 1.00 92.19 74 GLU A O 1
ATOM 529 N N . LEU A 1 75 ? -10.072 -6.868 3.856 1.00 91.75 75 LEU A N 1
ATOM 530 C CA . LEU A 1 75 ? -10.137 -6.710 2.413 1.00 91.75 75 LEU A CA 1
ATOM 531 C C . LEU A 1 75 ? -9.583 -7.965 1.732 1.00 91.75 75 LEU A C 1
ATOM 533 O O . LEU A 1 75 ? -8.371 -8.159 1.640 1.00 91.75 75 LEU A O 1
ATOM 537 N N . GLU A 1 76 ? -10.482 -8.807 1.229 1.00 93.31 76 GLU A N 1
ATOM 538 C CA . GLU A 1 76 ? -10.117 -10.004 0.473 1.00 93.31 76 GLU A CA 1
ATOM 539 C C . GLU A 1 76 ? -9.818 -9.654 -0.991 1.00 93.31 76 GLU A C 1
ATOM 541 O O . GLU A 1 76 ? -10.652 -9.085 -1.704 1.00 93.31 76 GLU A O 1
ATOM 546 N N . ILE A 1 77 ? -8.633 -10.039 -1.466 1.00 92.00 77 ILE A N 1
ATOM 547 C CA . ILE A 1 77 ? -8.223 -9.914 -2.866 1.00 92.00 77 ILE A CA 1
ATOM 548 C C . ILE A 1 77 ? -8.236 -11.306 -3.497 1.00 92.00 77 ILE A C 1
ATOM 550 O O . ILE A 1 77 ? -7.200 -11.956 -3.663 1.00 92.00 77 ILE A O 1
ATOM 554 N N . SER A 1 78 ? -9.422 -11.777 -3.890 1.00 92.00 78 SER A N 1
ATOM 555 C CA . SER A 1 78 ? -9.620 -13.164 -4.341 1.00 92.00 78 SER A CA 1
ATOM 556 C C . SER A 1 78 ? -8.740 -13.556 -5.540 1.00 92.00 78 SER A C 1
ATOM 558 O O . SER A 1 78 ? -8.336 -14.709 -5.661 1.00 92.00 78 SER A O 1
ATOM 560 N N . SER A 1 79 ? -8.384 -12.609 -6.421 1.00 90.62 79 SER A N 1
ATOM 561 C CA . SER A 1 79 ? -7.471 -12.849 -7.556 1.00 90.62 79 SER A CA 1
ATOM 562 C C . SER A 1 79 ? -6.039 -13.184 -7.139 1.00 90.62 79 SER A C 1
ATOM 564 O O . SER A 1 79 ? -5.265 -13.711 -7.942 1.00 90.62 79 SER A O 1
ATOM 566 N N . TRP A 1 80 ? -5.666 -12.817 -5.917 1.00 92.62 80 TRP A N 1
ATOM 567 C CA . TRP A 1 80 ? -4.354 -13.054 -5.331 1.00 92.62 80 TRP A CA 1
ATOM 568 C C . TRP A 1 80 ? -4.395 -14.088 -4.203 1.00 92.62 80 TRP A C 1
ATOM 570 O O . TRP A 1 80 ? -3.329 -14.505 -3.768 1.00 92.62 80 TRP A O 1
ATOM 580 N N . SER A 1 81 ? -5.591 -14.531 -3.791 1.00 92.94 81 SER A N 1
ATOM 581 C CA . SER A 1 81 ? -5.797 -15.454 -2.665 1.00 92.94 81 SER A CA 1
ATOM 582 C C . SER A 1 81 ? -5.138 -14.943 -1.378 1.00 92.94 81 SER A C 1
ATOM 584 O O . SER A 1 81 ? -4.511 -15.703 -0.644 1.00 92.94 81 SER A O 1
ATOM 586 N N . VAL A 1 82 ? -5.242 -13.629 -1.154 1.00 93.44 82 VAL A N 1
ATOM 587 C CA . VAL A 1 82 ? -4.739 -12.967 0.050 1.00 93.44 82 VAL A CA 1
ATOM 588 C C . VAL A 1 82 ? -5.784 -12.049 0.657 1.00 93.44 82 VAL A C 1
ATOM 590 O O . VAL A 1 82 ? -6.595 -11.437 -0.044 1.00 93.44 82 VAL A O 1
ATOM 593 N N . THR A 1 83 ? -5.692 -11.922 1.971 1.00 93.94 83 THR A N 1
ATOM 594 C CA . THR A 1 83 ? -6.479 -11.023 2.796 1.00 93.94 83 THR A CA 1
ATOM 595 C C . THR A 1 83 ? -5.569 -9.917 3.314 1.00 93.94 83 THR A C 1
ATOM 597 O O . THR A 1 83 ? -4.462 -10.180 3.787 1.00 93.94 83 THR A O 1
ATOM 600 N N . ILE A 1 84 ? -6.043 -8.676 3.233 1.00 93.25 84 ILE A N 1
ATOM 601 C CA . ILE A 1 84 ? -5.369 -7.477 3.732 1.00 93.25 84 ILE A CA 1
ATOM 602 C C . ILE A 1 84 ? -6.216 -6.903 4.867 1.00 93.25 84 ILE A C 1
ATOM 604 O O . ILE A 1 84 ? -7.414 -6.688 4.689 1.00 93.25 84 ILE A O 1
ATOM 608 N N . TYR A 1 85 ? -5.618 -6.629 6.024 1.00 93.12 85 TYR A N 1
ATOM 609 C CA . TYR A 1 85 ? -6.292 -5.904 7.102 1.00 93.12 85 TYR A CA 1
ATOM 610 C C . TYR A 1 85 ? -5.952 -4.425 6.983 1.00 93.12 85 TYR A C 1
ATOM 612 O O . TYR A 1 85 ? -4.804 -4.024 7.180 1.00 93.12 85 TYR A O 1
ATOM 620 N N . VAL A 1 86 ? -6.947 -3.622 6.619 1.00 92.44 86 VAL A N 1
ATOM 621 C CA . VAL A 1 86 ? -6.773 -2.198 6.337 1.00 92.44 86 VAL A CA 1
ATOM 622 C C . VAL A 1 86 ? -7.135 -1.384 7.581 1.00 92.44 86 VAL A C 1
ATOM 624 O O . VAL A 1 86 ? -8.231 -1.577 8.118 1.00 92.44 86 VAL A O 1
ATOM 627 N N . PRO A 1 87 ? -6.270 -0.460 8.037 1.00 93.38 87 PRO A N 1
ATOM 628 C CA . PRO A 1 87 ? -6.584 0.447 9.137 1.00 93.38 87 PRO A CA 1
ATOM 629 C C . PRO A 1 87 ? -7.841 1.283 8.892 1.00 93.38 87 PRO A C 1
ATOM 631 O O . PRO A 1 87 ? -7.969 1.943 7.861 1.00 93.38 87 PRO A O 1
ATOM 634 N N . GLU A 1 88 ? -8.742 1.332 9.876 1.00 93.44 88 GLU A N 1
ATOM 635 C CA . GLU A 1 88 ? -9.950 2.172 9.822 1.00 93.44 88 GLU A CA 1
ATOM 636 C C . GLU A 1 88 ? -9.619 3.670 9.702 1.00 93.44 88 GLU A C 1
ATOM 638 O O . GLU A 1 88 ? -10.416 4.438 9.162 1.00 93.44 88 GLU A O 1
ATOM 643 N N . ASP A 1 89 ? -8.424 4.086 10.136 1.00 93.12 89 ASP A N 1
ATOM 644 C CA . ASP A 1 89 ? -7.930 5.464 10.034 1.00 93.12 89 ASP A CA 1
ATOM 645 C C . ASP A 1 89 ? -7.677 5.926 8.582 1.00 93.12 89 ASP A C 1
ATOM 647 O O . ASP A 1 89 ? -7.658 7.134 8.323 1.00 93.12 89 ASP A O 1
ATOM 651 N N . LEU A 1 90 ? -7.545 5.003 7.613 1.00 90.81 90 LEU A N 1
ATOM 652 C CA . LEU A 1 90 ? -7.569 5.341 6.177 1.00 90.81 90 LEU A CA 1
ATOM 653 C C . LEU A 1 90 ? -8.976 5.762 5.709 1.00 90.81 90 LEU A C 1
ATOM 655 O O . LEU A 1 90 ? -9.139 6.385 4.653 1.00 90.81 90 LEU A O 1
ATOM 659 N N . GLY A 1 91 ? -10.000 5.477 6.512 1.00 91.06 91 GLY A N 1
ATOM 660 C CA . GLY A 1 91 ? -11.396 5.702 6.186 1.00 91.06 91 GLY A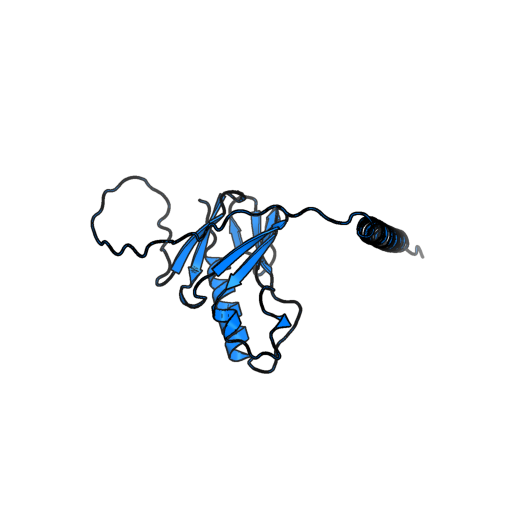 CA 1
ATOM 661 C C . GLY A 1 91 ? -11.902 4.711 5.141 1.00 91.06 91 GLY A C 1
ATOM 662 O O . GLY A 1 91 ? -11.421 3.588 5.023 1.00 91.06 91 GLY A O 1
ATOM 663 N N . GLN A 1 92 ? -12.909 5.125 4.370 1.00 89.12 92 GLN A N 1
ATOM 664 C CA . GLN A 1 92 ? -13.408 4.305 3.270 1.00 89.12 92 GLN A CA 1
ATOM 665 C C . GLN A 1 92 ? -12.330 4.194 2.192 1.00 89.12 92 GLN A C 1
ATOM 667 O O . GLN A 1 92 ? -11.927 5.219 1.637 1.00 89.12 92 GLN A O 1
ATOM 672 N N . ILE A 1 93 ? -11.918 2.968 1.866 1.00 90.88 93 ILE A N 1
ATOM 673 C CA . ILE A 1 93 ? -11.065 2.719 0.705 1.00 90.88 93 ILE A CA 1
ATOM 674 C C . ILE A 1 93 ? -11.862 2.093 -0.427 1.00 90.88 93 ILE A C 1
ATOM 676 O O . ILE A 1 93 ? -12.758 1.271 -0.231 1.00 90.88 93 ILE A O 1
ATOM 680 N N . SER A 1 94 ? -11.468 2.462 -1.632 1.00 89.94 94 SER A N 1
ATOM 681 C CA . SER A 1 94 ? -11.753 1.725 -2.850 1.00 89.94 94 SER A CA 1
ATOM 682 C C . SER A 1 94 ? -10.444 1.178 -3.404 1.00 89.94 94 SER A C 1
ATOM 684 O O . SER A 1 94 ? -9.375 1.739 -3.151 1.00 89.94 94 SER A O 1
ATOM 686 N N . PHE A 1 95 ? -10.523 0.073 -4.138 1.00 91.75 95 PHE A N 1
ATOM 687 C CA . PHE A 1 95 ? -9.364 -0.498 -4.804 1.00 91.75 95 PHE A CA 1
ATOM 688 C C . PHE A 1 95 ? -9.694 -0.885 -6.240 1.00 91.75 95 PHE A C 1
ATOM 690 O O . PHE A 1 95 ? -10.838 -1.209 -6.575 1.00 91.75 95 PHE A O 1
ATOM 697 N N . SER A 1 96 ? -8.674 -0.873 -7.087 1.00 92.56 96 SER A N 1
ATOM 698 C CA . SER A 1 96 ? -8.749 -1.382 -8.451 1.00 92.56 96 SER A CA 1
ATOM 699 C C . SER A 1 96 ? -7.456 -2.077 -8.828 1.00 92.56 96 SER A C 1
ATOM 701 O O . SER A 1 96 ? -6.377 -1.653 -8.437 1.00 92.56 96 SER A O 1
ATOM 703 N N . LEU A 1 97 ? -7.556 -3.124 -9.636 1.00 91.31 97 LEU A N 1
ATOM 704 C CA . LEU A 1 97 ? -6.389 -3.737 -10.254 1.00 91.31 97 LEU A CA 1
ATOM 705 C C . LEU A 1 97 ? -6.060 -2.968 -11.539 1.00 91.31 97 LEU A C 1
ATOM 707 O O . LEU A 1 97 ? -6.784 -3.107 -12.529 1.00 91.31 97 LEU A O 1
ATOM 711 N N . SER A 1 98 ? -4.997 -2.158 -11.532 1.00 88.19 98 SER A N 1
ATOM 712 C CA . SER A 1 98 ? -4.481 -1.525 -12.760 1.00 88.19 98 SER A CA 1
ATOM 713 C C . SER A 1 98 ? -3.980 -2.566 -1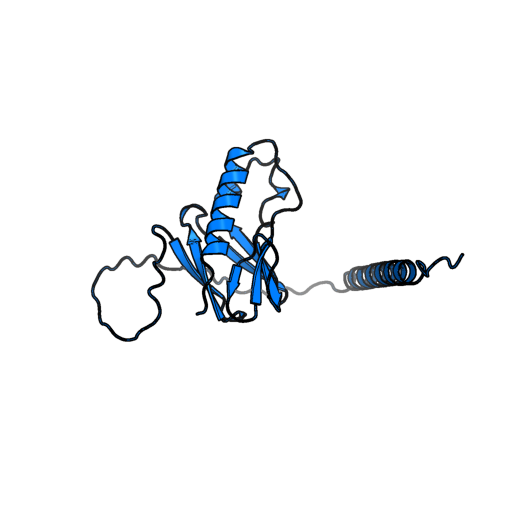3.756 1.00 88.19 98 SER A C 1
ATOM 715 O O . SER A 1 98 ? -4.123 -2.417 -14.972 1.00 88.19 98 SER A O 1
ATOM 717 N N . ASP A 1 99 ? -3.414 -3.648 -13.231 1.00 89.69 99 ASP A N 1
ATOM 718 C CA . ASP A 1 99 ? -2.962 -4.809 -13.980 1.00 89.69 99 ASP A CA 1
ATOM 719 C C . ASP A 1 99 ? -3.076 -6.074 -13.108 1.00 89.69 99 ASP A C 1
ATOM 721 O O . ASP A 1 99 ? -3.606 -6.040 -12.000 1.00 89.69 99 ASP A O 1
ATOM 725 N N . SER A 1 100 ? -2.608 -7.224 -13.597 1.00 89.75 100 SER A N 1
ATOM 726 C CA . SER A 1 100 ? -2.701 -8.490 -12.852 1.00 89.75 100 SER A CA 1
ATOM 727 C C . SER A 1 100 ? -1.878 -8.531 -11.555 1.00 89.75 100 SER A C 1
ATOM 729 O O . SER A 1 100 ? -2.059 -9.450 -10.751 1.00 89.75 100 SER A O 1
ATOM 731 N N . ASN A 1 101 ? -0.961 -7.581 -11.370 1.00 93.75 101 ASN A N 1
ATOM 732 C CA . ASN A 1 101 ? 0.040 -7.542 -10.310 1.00 93.75 101 ASN A CA 1
ATOM 733 C C . ASN A 1 101 ? 0.068 -6.223 -9.531 1.00 93.75 101 ASN A C 1
ATOM 735 O O . ASN A 1 101 ? 0.750 -6.175 -8.515 1.00 93.75 101 ASN A O 1
ATOM 739 N N . THR A 1 102 ? -0.659 -5.186 -9.946 1.00 94.56 102 THR A N 1
ATOM 740 C CA . THR A 1 1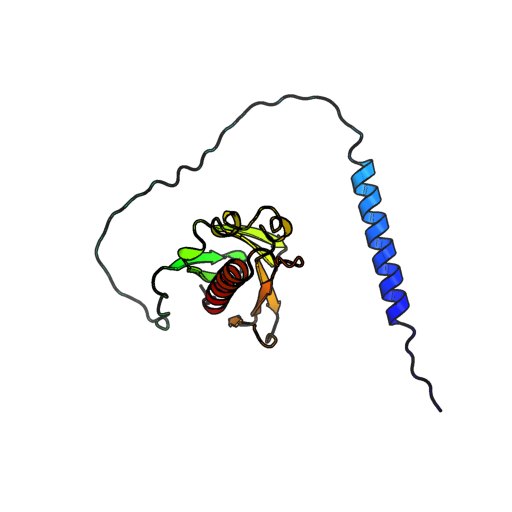02 ? -0.728 -3.913 -9.215 1.00 94.56 102 THR A CA 1
ATOM 741 C C . THR A 1 102 ? -2.155 -3.625 -8.783 1.00 94.56 102 THR A C 1
ATOM 743 O O . THR A 1 102 ? -3.073 -3.608 -9.606 1.00 94.56 102 THR A O 1
ATOM 746 N N . LEU A 1 103 ? -2.322 -3.387 -7.488 1.00 93.69 103 LEU A N 1
ATOM 747 C CA . LEU A 1 103 ? -3.567 -2.982 -6.863 1.00 93.69 103 LEU A CA 1
ATOM 748 C C . LEU A 1 103 ? -3.423 -1.537 -6.403 1.00 93.69 103 LEU A C 1
ATOM 750 O O . LEU A 1 103 ? -2.608 -1.254 -5.535 1.00 93.69 103 LEU A O 1
ATOM 754 N N . ASP A 1 104 ? -4.205 -0.637 -6.984 1.00 94.44 104 ASP A N 1
ATOM 755 C CA . ASP A 1 104 ? -4.245 0.766 -6.586 1.00 94.44 104 ASP A CA 1
ATOM 756 C C . ASP A 1 104 ? -5.316 0.973 -5.531 1.00 94.44 104 ASP A C 1
ATOM 758 O O . ASP A 1 104 ? -6.427 0.440 -5.639 1.00 94.44 104 ASP A O 1
ATOM 762 N N . PHE A 1 105 ? -4.985 1.786 -4.540 1.00 93.19 105 PHE A N 1
ATOM 763 C CA . PHE A 1 105 ? -5.888 2.212 -3.492 1.00 93.19 105 PHE A CA 1
ATOM 764 C C . PHE A 1 105 ? -6.294 3.665 -3.684 1.00 93.19 105 PHE A C 1
ATOM 766 O O . PHE A 1 105 ? -5.530 4.510 -4.150 1.00 93.19 105 PHE A O 1
ATOM 773 N N . SER A 1 106 ? -7.522 3.957 -3.275 1.00 92.50 106 SER A N 1
ATOM 774 C CA . SER A 1 106 ? -7.973 5.319 -3.044 1.00 92.50 106 SER A CA 1
ATOM 775 C C . SER A 1 106 ? -8.730 5.358 -1.729 1.00 92.50 106 SER A C 1
ATOM 777 O O . SER A 1 106 ? -9.808 4.767 -1.608 1.00 92.50 106 SER A O 1
ATOM 779 N N . ALA A 1 107 ? -8.139 6.032 -0.747 1.00 93.44 107 ALA A N 1
ATOM 780 C CA . ALA A 1 107 ? -8.668 6.166 0.601 1.00 93.44 107 ALA A CA 1
ATOM 781 C C . ALA A 1 107 ? -9.264 7.559 0.852 1.00 93.44 107 ALA A C 1
ATOM 783 O O . ALA A 1 107 ? -8.750 8.579 0.386 1.00 93.44 107 ALA A O 1
ATOM 784 N N . ALA A 1 108 ? -10.326 7.626 1.657 1.00 92.38 108 ALA A N 1
ATOM 785 C CA . ALA A 1 108 ? -10.948 8.889 2.058 1.00 92.38 108 ALA A CA 1
ATOM 786 C C . ALA A 1 108 ? -9.957 9.829 2.770 1.00 92.38 108 ALA A C 1
ATOM 788 O O . ALA A 1 108 ? -10.018 11.044 2.567 1.00 92.38 108 ALA A O 1
ATOM 789 N N . LYS A 1 109 ? -9.009 9.272 3.537 1.00 92.25 109 LYS A N 1
ATOM 790 C CA . LYS A 1 109 ? -7.953 10.022 4.236 1.00 92.25 109 LYS A CA 1
ATOM 791 C C . LYS A 1 109 ? -7.096 10.878 3.301 1.00 92.25 109 LYS A C 1
ATOM 793 O O . LYS A 1 109 ? -6.668 11.962 3.682 1.00 92.25 109 LYS A O 1
ATOM 798 N N . GLU A 1 110 ? -6.908 10.455 2.052 1.00 90.69 110 GLU A N 1
ATOM 799 C CA . GLU A 1 110 ? -6.149 11.210 1.046 1.00 90.69 110 GLU A CA 1
ATOM 800 C C . GLU A 1 110 ? -6.814 12.545 0.692 1.00 90.69 110 GLU A C 1
ATOM 802 O O . GLU A 1 110 ? -6.138 13.486 0.285 1.00 90.69 110 GLU A O 1
ATOM 807 N N . SER A 1 111 ? -8.132 12.662 0.884 1.00 90.00 111 SER A N 1
ATOM 808 C CA . SER A 1 111 ? -8.866 13.913 0.652 1.00 90.00 111 SER A CA 1
ATOM 809 C C . SER A 1 111 ? -8.572 14.986 1.706 1.00 90.00 111 SER A C 1
ATOM 811 O O . SER A 1 111 ? -8.932 16.145 1.504 1.00 90.00 111 SER A O 1
ATOM 813 N N . GLU A 1 112 ? -7.927 14.626 2.821 1.00 92.06 112 GLU A N 1
ATOM 814 C CA . GLU A 1 112 ? -7.440 15.583 3.821 1.00 92.06 112 GLU A CA 1
ATOM 815 C C . GLU A 1 112 ? -6.154 16.287 3.366 1.00 92.06 112 GLU A C 1
ATOM 817 O O . GLU A 1 112 ? -5.775 17.306 3.946 1.00 92.06 112 GLU A O 1
ATOM 822 N N . LEU A 1 113 ? -5.490 15.779 2.318 1.00 90.62 113 LEU A N 1
ATOM 823 C CA . LEU A 1 113 ? -4.283 16.398 1.787 1.00 90.62 113 LEU A CA 1
ATOM 824 C C . LEU A 1 113 ? -4.582 17.796 1.222 1.00 90.62 113 LEU A C 1
ATOM 826 O O . LEU A 1 113 ? -5.614 18.012 0.576 1.00 90.62 113 LEU A O 1
ATOM 830 N N . PRO A 1 114 ? -3.654 18.757 1.391 1.00 91.31 114 PRO A N 1
ATOM 831 C CA . PRO A 1 114 ? -3.762 20.058 0.747 1.00 91.31 114 PRO A CA 1
ATOM 832 C C . PRO A 1 114 ? -3.930 19.915 -0.769 1.00 91.31 114 PRO A C 1
ATOM 834 O O . PRO A 1 114 ? -3.362 19.018 -1.388 1.00 91.31 114 PRO A O 1
ATOM 837 N N . SER A 1 115 ? -4.640 20.848 -1.408 1.00 90.06 115 SER A N 1
ATOM 838 C CA . SER A 1 115 ? -4.856 20.829 -2.866 1.00 90.06 115 SER A CA 1
ATOM 839 C C . SER A 1 115 ? -3.551 20.830 -3.676 1.00 90.06 115 SER A C 1
ATOM 841 O O . SER A 1 115 ? -3.497 20.278 -4.777 1.00 90.06 115 SER A O 1
ATOM 843 N N . GLU A 1 116 ? -2.483 21.392 -3.109 1.00 88.69 116 GLU A N 1
ATOM 844 C CA . GLU A 1 116 ? -1.116 21.381 -3.647 1.00 88.69 116 GLU A CA 1
ATOM 845 C C . GLU A 1 116 ? -0.527 19.964 -3.754 1.00 88.69 116 GLU A C 1
ATOM 847 O O . GLU A 1 116 ? 0.375 19.717 -4.550 1.00 88.69 116 GLU A O 1
ATOM 852 N N . CYS A 1 117 ? -1.080 19.028 -2.985 1.00 89.50 117 CYS A N 1
ATOM 853 C CA . CYS A 1 117 ? -0.672 17.634 -2.862 1.00 89.50 117 CYS A CA 1
ATOM 854 C C . CYS A 1 117 ? -1.654 16.677 -3.551 1.00 89.50 117 CYS A C 1
ATOM 856 O O . CYS A 1 117 ? -1.538 15.462 -3.421 1.00 89.50 117 CYS A O 1
ATOM 858 N N . SER A 1 118 ? -2.581 17.215 -4.349 1.00 87.19 118 SER A N 1
ATOM 859 C CA . SER A 1 118 ? -3.557 16.444 -5.131 1.00 87.19 118 SER A CA 1
ATOM 860 C C . SER A 1 118 ? -2.926 15.429 -6.088 1.00 87.19 118 SER A C 1
ATOM 862 O O . SER A 1 118 ? -3.554 14.428 -6.402 1.00 87.19 118 SER A O 1
ATOM 864 N N . ALA A 1 119 ? -1.676 15.643 -6.513 1.00 86.56 119 ALA A N 1
ATOM 865 C CA . ALA A 1 119 ? -0.928 14.680 -7.321 1.00 86.56 119 ALA A CA 1
ATOM 866 C C . ALA A 1 119 ? -0.570 13.384 -6.569 1.00 86.56 119 ALA A C 1
ATOM 868 O O . ALA A 1 119 ? -0.156 12.418 -7.205 1.00 86.56 119 ALA A O 1
ATOM 869 N N . MET A 1 120 ? -0.685 13.371 -5.236 1.00 87.31 120 MET A N 1
ATOM 870 C CA . MET A 1 120 ? -0.489 12.162 -4.440 1.00 87.31 120 MET A CA 1
ATOM 871 C C . MET A 1 120 ? -1.754 11.304 -4.375 1.00 87.31 120 MET A C 1
ATOM 873 O O . MET A 1 120 ? -1.627 10.089 -4.314 1.00 87.31 120 MET A O 1
ATOM 877 N N . VAL A 1 121 ? -2.945 11.913 -4.457 1.00 88.19 121 VAL A N 1
ATOM 878 C CA . VAL A 1 121 ? -4.248 11.226 -4.387 1.00 88.19 121 VAL A CA 1
ATOM 879 C C . VAL A 1 121 ? -4.332 10.113 -5.437 1.00 88.19 121 VAL A C 1
ATOM 881 O O . VAL A 1 121 ? -4.152 10.369 -6.629 1.00 88.19 121 VAL A O 1
ATOM 884 N N . GLY A 1 122 ? -4.606 8.884 -4.995 1.00 84.44 122 GLY A N 1
ATOM 885 C CA . GLY A 1 122 ? -4.686 7.688 -5.838 1.00 84.44 122 GLY A CA 1
ATOM 886 C C . GLY A 1 122 ? -3.343 7.159 -6.354 1.00 84.44 122 GLY A C 1
ATOM 887 O O . GLY A 1 122 ? -3.326 6.385 -7.305 1.00 84.44 122 GLY A O 1
ATOM 888 N N . GLY A 1 123 ? -2.215 7.597 -5.786 1.00 88.31 123 GLY A N 1
ATOM 889 C CA . GLY A 1 123 ? -0.879 7.097 -6.134 1.00 88.31 123 GLY A CA 1
ATOM 890 C C . GLY A 1 123 ? -0.364 5.973 -5.229 1.00 88.31 123 GLY A C 1
ATOM 891 O O . GLY A 1 123 ? 0.785 5.563 -5.391 1.00 88.31 123 GLY A O 1
ATOM 892 N N . TRP A 1 124 ? -1.166 5.521 -4.261 1.00 93.50 124 TRP A N 1
ATOM 893 C CA . TRP A 1 124 ? -0.816 4.432 -3.349 1.00 93.50 124 TRP A CA 1
ATOM 894 C C . TRP A 1 124 ? -1.375 3.103 -3.838 1.00 93.50 124 TRP A C 1
ATOM 896 O O . TRP A 1 124 ? -2.452 3.045 -4.426 1.00 93.50 124 TRP A O 1
ATOM 906 N N . GLY A 1 125 ? -0.659 2.020 -3.563 1.00 94.31 125 GLY A N 1
ATOM 907 C CA . GLY A 1 125 ? -1.074 0.691 -3.986 1.00 94.31 125 GLY A CA 1
ATOM 908 C C . GLY A 1 125 ? -0.165 -0.410 -3.469 1.00 94.31 125 GLY A C 1
ATOM 909 O O . GLY A 1 125 ? 0.817 -0.145 -2.785 1.00 94.31 125 GLY A O 1
ATOM 910 N N . ILE A 1 126 ? -0.456 -1.653 -3.823 1.00 95.88 126 ILE A N 1
ATOM 911 C CA . ILE A 1 126 ? 0.411 -2.804 -3.571 1.00 95.88 126 ILE A CA 1
ATOM 912 C C . ILE A 1 126 ? 0.775 -3.437 -4.905 1.00 95.88 126 ILE A C 1
ATOM 914 O O . ILE A 1 126 ? -0.091 -3.705 -5.738 1.00 95.88 126 ILE A O 1
ATOM 918 N N . GLN A 1 127 ? 2.061 -3.709 -5.096 1.00 95.62 127 GLN A N 1
ATOM 919 C CA . GLN A 1 127 ? 2.559 -4.477 -6.225 1.00 95.62 127 GLN A CA 1
ATOM 920 C C . GLN A 1 127 ? 2.962 -5.877 -5.772 1.00 95.62 127 GLN A C 1
ATOM 922 O O . GLN A 1 127 ? 3.659 -6.047 -4.776 1.00 95.62 127 GLN A O 1
ATOM 927 N N . ARG A 1 128 ? 2.544 -6.882 -6.537 1.00 95.19 128 ARG A N 1
ATOM 928 C CA . ARG A 1 128 ? 2.870 -8.292 -6.344 1.00 95.19 128 ARG A CA 1
ATOM 929 C C . ARG A 1 128 ? 3.937 -8.734 -7.343 1.00 95.19 128 ARG A C 1
ATOM 931 O O . ARG A 1 128 ? 3.814 -8.493 -8.541 1.00 95.19 128 ARG A O 1
ATOM 938 N N . SER A 1 129 ? 4.952 -9.439 -6.862 1.00 94.50 129 SER A N 1
ATOM 939 C CA . SER A 1 129 ? 6.025 -10.038 -7.662 1.00 94.50 129 SER A CA 1
ATOM 940 C C . SER A 1 129 ? 6.235 -11.500 -7.273 1.00 94.50 129 SER A C 1
ATOM 942 O O . SER A 1 129 ? 5.971 -11.883 -6.139 1.00 94.50 129 SER A O 1
ATOM 944 N N . GLU A 1 130 ? 6.700 -12.333 -8.202 1.00 94.44 130 GLU A N 1
ATOM 945 C CA . GLU A 1 130 ? 7.067 -13.723 -7.901 1.00 94.44 130 GLU A CA 1
ATOM 946 C C . GLU A 1 130 ? 8.442 -13.793 -7.216 1.00 94.44 130 GLU A C 1
ATOM 948 O O . GLU A 1 130 ? 9.390 -13.122 -7.632 1.00 94.44 130 GLU A O 1
ATOM 953 N N . GLY A 1 131 ? 8.569 -14.663 -6.214 1.00 88.38 131 GLY A N 1
ATOM 954 C CA . GLY A 1 131 ? 9.814 -14.956 -5.509 1.00 88.38 131 GLY A CA 1
ATOM 955 C C . GLY A 1 131 ? 9.967 -14.250 -4.162 1.00 88.38 131 GLY A C 1
ATOM 956 O O . GLY A 1 131 ? 9.025 -13.721 -3.579 1.00 88.38 131 GLY A O 1
ATOM 957 N N . SER A 1 132 ? 11.195 -14.286 -3.642 1.00 78.06 132 SER A N 1
ATOM 958 C CA . SER A 1 132 ? 11.562 -13.595 -2.405 1.00 78.06 132 SER A CA 1
ATOM 959 C C . SER A 1 132 ? 11.747 -12.109 -2.690 1.00 78.06 132 SER A C 1
ATOM 961 O O . SER A 1 132 ? 12.512 -11.753 -3.586 1.00 78.06 132 SER A O 1
ATOM 963 N N . GLY A 1 133 ? 11.047 -11.260 -1.946 1.00 79.44 133 GLY A N 1
ATOM 964 C CA . GLY A 1 133 ? 11.121 -9.821 -2.149 1.00 79.44 133 GLY A CA 1
ATOM 965 C C . GLY A 1 133 ? 12.377 -9.161 -1.600 1.00 79.44 133 GLY A C 1
ATOM 966 O O . GLY A 1 133 ? 13.180 -9.773 -0.893 1.00 79.44 133 GLY A O 1
ATOM 967 N N . ASP A 1 134 ? 12.516 -7.880 -1.926 1.00 84.56 134 ASP A N 1
ATOM 968 C CA . ASP A 1 134 ? 13.568 -7.006 -1.417 1.00 84.56 134 ASP A CA 1
ATOM 969 C C . ASP A 1 134 ? 13.240 -6.467 -0.008 1.00 84.56 134 ASP A C 1
ATOM 971 O O . ASP A 1 134 ? 12.184 -6.736 0.574 1.00 84.56 134 ASP A O 1
ATOM 975 N N . GLU A 1 135 ? 14.166 -5.696 0.562 1.00 83.25 135 GLU A N 1
ATOM 976 C CA . GLU A 1 135 ? 13.977 -5.009 1.843 1.00 83.25 135 GLU A CA 1
ATOM 977 C C . GLU A 1 135 ? 12.735 -4.094 1.786 1.00 83.25 135 GLU A C 1
ATOM 979 O O . GLU A 1 135 ? 12.582 -3.312 0.849 1.00 83.25 135 GLU A O 1
ATOM 984 N N . GLY A 1 136 ? 11.832 -4.212 2.768 1.00 83.75 136 GLY A N 1
ATOM 985 C CA . GLY A 1 136 ? 10.548 -3.491 2.783 1.00 83.75 136 GLY A CA 1
ATOM 986 C C . GLY A 1 136 ? 9.387 -4.211 2.083 1.00 83.75 136 GLY A C 1
ATOM 987 O O . GLY A 1 136 ? 8.313 -3.635 1.941 1.00 83.75 136 GLY A O 1
ATOM 988 N N . SER A 1 137 ? 9.580 -5.461 1.655 1.00 91.88 137 SER A N 1
ATOM 989 C CA . SER A 1 137 ? 8.506 -6.307 1.130 1.00 91.88 137 SER A CA 1
ATOM 990 C C . SER A 1 137 ? 7.955 -7.289 2.168 1.00 91.88 137 SER A C 1
ATOM 992 O O . SER A 1 137 ? 8.636 -7.670 3.123 1.00 91.88 137 SER A O 1
ATOM 994 N N . VAL A 1 138 ? 6.729 -7.754 1.936 1.00 93.12 138 VAL A N 1
ATOM 995 C CA . VAL A 1 138 ? 6.096 -8.846 2.688 1.00 93.12 138 VAL A CA 1
ATOM 996 C C . VAL A 1 138 ? 5.985 -10.055 1.773 1.00 93.12 138 VAL A C 1
ATOM 998 O O . VAL A 1 138 ? 5.573 -9.927 0.627 1.00 93.12 138 VAL A O 1
ATOM 1001 N N . THR A 1 139 ? 6.395 -11.234 2.242 1.00 92.94 139 THR A N 1
ATOM 1002 C CA . THR A 1 139 ? 6.341 -12.470 1.443 1.00 92.94 139 THR A CA 1
ATOM 1003 C C . THR A 1 139 ? 5.249 -13.384 1.980 1.00 92.94 139 THR A C 1
ATOM 1005 O O . THR A 1 139 ? 5.273 -13.740 3.158 1.00 92.94 139 THR A O 1
ATOM 1008 N N . VAL A 1 140 ? 4.327 -13.791 1.107 1.00 91.88 140 VAL A N 1
ATOM 1009 C CA . VAL A 1 140 ? 3.260 -14.757 1.400 1.00 91.88 140 VAL A CA 1
ATOM 1010 C C . VAL A 1 140 ? 3.271 -15.816 0.300 1.00 91.88 140 VAL A C 1
ATOM 1012 O O . VAL A 1 140 ? 3.078 -15.507 -0.878 1.00 91.88 140 VAL A O 1
ATOM 1015 N N . GLY A 1 141 ? 3.549 -17.065 0.678 1.00 91.81 141 GLY A N 1
ATOM 1016 C CA . GLY A 1 141 ? 3.744 -18.159 -0.275 1.00 91.81 141 GLY A CA 1
ATOM 1017 C C . GLY A 1 141 ? 4.919 -17.897 -1.227 1.00 91.81 141 GLY A C 1
ATOM 1018 O O . GLY A 1 141 ? 6.027 -17.588 -0.789 1.00 91.81 141 GLY A O 1
ATOM 1019 N N . ASP A 1 142 ? 4.663 -18.020 -2.531 1.00 91.81 142 ASP A N 1
ATOM 1020 C CA . ASP A 1 142 ? 5.635 -17.780 -3.610 1.00 91.81 142 ASP A CA 1
ATOM 1021 C C . ASP A 1 142 ? 5.681 -16.315 -4.086 1.00 91.81 142 ASP A C 1
ATOM 1023 O O . ASP A 1 142 ? 6.401 -16.002 -5.038 1.00 91.81 142 ASP A O 1
ATOM 1027 N N . TYR A 1 143 ? 4.910 -15.420 -3.462 1.00 94.38 143 TYR A N 1
ATOM 1028 C CA . TYR A 1 143 ? 4.783 -14.028 -3.886 1.00 94.38 143 TYR A CA 1
ATOM 1029 C C . TYR A 1 143 ? 5.312 -13.052 -2.838 1.00 94.38 143 TYR A C 1
ATOM 1031 O O . TYR A 1 143 ? 5.161 -13.237 -1.630 1.00 94.38 143 TYR A O 1
ATOM 1039 N N . SER A 1 144 ? 5.878 -11.962 -3.336 1.00 94.69 144 SER A N 1
ATOM 1040 C CA . SER A 1 144 ? 6.288 -10.796 -2.573 1.00 94.69 144 SER A CA 1
ATOM 1041 C C . SER A 1 144 ? 5.397 -9.604 -2.904 1.00 94.69 144 SER A C 1
ATOM 1043 O O . SER A 1 144 ? 5.061 -9.373 -4.066 1.00 94.69 144 SER A O 1
ATOM 1045 N N . TYR A 1 145 ? 5.042 -8.845 -1.876 1.00 95.62 145 TYR A N 1
ATOM 1046 C CA . TYR A 1 145 ? 4.206 -7.659 -1.936 1.00 95.62 145 TYR A CA 1
ATOM 1047 C C . TYR A 1 145 ? 5.026 -6.442 -1.516 1.00 95.62 145 TYR A C 1
ATOM 1049 O O . TYR A 1 145 ? 5.721 -6.480 -0.497 1.00 95.62 145 TYR A O 1
ATOM 1057 N N . THR A 1 146 ? 4.942 -5.362 -2.284 1.00 95.69 146 THR A N 1
ATOM 1058 C CA . THR A 1 146 ? 5.617 -4.089 -2.006 1.00 95.69 146 THR A CA 1
ATOM 1059 C C . THR A 1 146 ? 4.635 -2.931 -2.071 1.00 95.69 146 THR A C 1
ATOM 1061 O O . THR A 1 146 ? 3.716 -2.924 -2.891 1.00 95.69 146 THR A O 1
ATOM 1064 N N . LEU A 1 147 ? 4.836 -1.934 -1.207 1.00 95.44 147 LEU A N 1
ATOM 1065 C CA . LEU A 1 147 ? 4.049 -0.708 -1.236 1.00 95.44 147 LEU A CA 1
ATOM 1066 C C . LEU A 1 147 ? 4.455 0.139 -2.448 1.00 95.44 147 LEU A C 1
ATOM 1068 O O . LEU A 1 147 ? 5.618 0.515 -2.612 1.00 95.44 147 LEU A O 1
ATOM 1072 N N . VAL A 1 148 ? 3.476 0.477 -3.278 1.00 94.62 148 VAL A N 1
ATOM 1073 C CA . VAL A 1 148 ? 3.590 1.502 -4.312 1.00 94.62 148 VAL A CA 1
ATOM 1074 C C . VAL A 1 148 ? 3.244 2.837 -3.670 1.00 94.62 148 VAL A C 1
ATOM 1076 O O . VAL A 1 148 ? 2.190 2.986 -3.056 1.00 94.62 148 VAL A O 1
ATOM 1079 N N . THR A 1 149 ? 4.145 3.807 -3.804 1.00 91.75 149 THR A N 1
ATOM 1080 C CA . THR A 1 149 ? 3.950 5.170 -3.304 1.00 91.75 149 THR A CA 1
ATOM 1081 C C . THR A 1 149 ? 3.816 6.159 -4.463 1.00 91.75 149 THR A C 1
ATOM 1083 O O . THR A 1 149 ? 4.358 5.917 -5.551 1.00 91.75 149 THR A O 1
ATOM 1086 N N . PRO A 1 150 ? 3.136 7.303 -4.257 1.00 90.00 150 PRO A N 1
ATOM 1087 C CA . PRO A 1 150 ? 3.012 8.313 -5.291 1.00 90.00 150 PRO A CA 1
ATOM 1088 C C . PRO A 1 150 ? 4.380 8.841 -5.730 1.00 90.00 150 PRO A C 1
ATOM 1090 O O . PRO A 1 150 ? 5.231 9.196 -4.919 1.00 90.00 150 PRO A O 1
ATOM 1093 N N . THR A 1 151 ? 4.576 8.973 -7.042 1.00 85.44 151 THR A N 1
ATOM 1094 C CA . THR A 1 151 ? 5.823 9.525 -7.617 1.00 85.44 151 THR A CA 1
ATOM 1095 C C . THR A 1 151 ? 6.040 11.012 -7.315 1.00 85.44 151 THR A C 1
ATOM 1097 O O . THR A 1 151 ? 7.146 11.528 -7.482 1.00 85.44 151 THR A O 1
ATOM 1100 N N . SER A 1 152 ? 4.984 11.713 -6.898 1.00 83.19 152 SER A N 1
ATOM 1101 C CA . SER A 1 152 ? 5.021 13.123 -6.519 1.00 83.19 152 SER A CA 1
ATOM 1102 C C . SER A 1 152 ? 5.176 13.266 -5.010 1.00 83.19 152 SER A C 1
ATOM 1104 O O . SER A 1 152 ? 4.510 12.575 -4.249 1.00 83.19 152 SER A O 1
ATOM 1106 N N . SER A 1 153 ? 6.032 14.189 -4.573 1.00 82.69 153 SER A N 1
ATOM 1107 C CA . SER A 1 153 ? 6.189 14.535 -3.162 1.00 82.69 153 SER A CA 1
ATOM 1108 C C . SER A 1 153 ? 5.379 15.783 -2.803 1.00 82.69 153 SER A C 1
ATOM 1110 O O . SER A 1 153 ? 5.279 16.729 -3.584 1.00 82.69 153 SER A O 1
ATOM 1112 N N . CYS A 1 154 ? 4.820 15.792 -1.595 1.00 85.12 154 CYS A N 1
ATOM 1113 C CA . CYS A 1 154 ? 4.122 16.925 -0.997 1.00 85.12 154 CYS A CA 1
ATOM 1114 C C . CYS A 1 154 ? 4.941 17.446 0.184 1.00 85.12 154 CYS A C 1
ATOM 1116 O O . CYS A 1 154 ? 5.193 16.716 1.138 1.00 85.12 154 CYS A O 1
ATOM 1118 N N . SER A 1 155 ? 5.379 18.706 0.126 1.00 87.94 155 SER A N 1
ATOM 1119 C CA . SER A 1 155 ? 6.088 19.354 1.245 1.00 87.94 155 SER A CA 1
ATOM 1120 C C . SER A 1 155 ? 5.185 20.239 2.104 1.00 87.94 155 SER A C 1
ATOM 1122 O O . SER A 1 155 ? 5.639 20.734 3.131 1.00 87.94 155 SER A O 1
ATOM 1124 N N . SER A 1 156 ? 3.937 20.459 1.683 1.00 89.12 156 SER A N 1
ATOM 1125 C CA . SER A 1 156 ? 3.006 21.361 2.367 1.00 89.12 156 SER A CA 1
ATOM 1126 C C . SER A 1 156 ? 2.435 20.754 3.652 1.00 89.12 156 SER A C 1
ATOM 1128 O O . SER A 1 156 ? 2.128 21.505 4.571 1.00 89.12 156 SER A O 1
ATOM 1130 N N . ASP A 1 157 ? 2.349 19.422 3.738 1.00 90.19 157 ASP A N 1
ATOM 1131 C CA . ASP A 1 157 ? 1.963 18.704 4.959 1.00 90.19 157 ASP A CA 1
ATOM 1132 C C . ASP A 1 157 ? 2.698 17.351 5.070 1.00 90.19 157 ASP A C 1
ATOM 1134 O O . ASP A 1 157 ? 2.161 16.299 4.714 1.00 90.19 157 ASP A O 1
ATOM 1138 N N . PRO A 1 158 ? 3.980 17.359 5.484 1.00 90.56 158 PRO A N 1
ATOM 1139 C CA . PRO A 1 158 ? 4.774 16.138 5.561 1.00 90.56 158 PRO A CA 1
ATOM 1140 C C . PRO A 1 158 ? 4.309 15.198 6.680 1.00 90.56 158 PRO A C 1
ATOM 1142 O O . PRO A 1 158 ? 4.545 13.997 6.577 1.00 90.56 158 PRO A O 1
ATOM 1145 N N . GLU A 1 159 ? 3.654 15.714 7.728 1.00 92.38 159 GLU A N 1
ATOM 1146 C CA . GLU A 1 159 ? 3.135 14.883 8.819 1.00 92.38 159 GLU A CA 1
ATOM 1147 C C . GLU A 1 159 ? 1.954 14.044 8.333 1.00 92.38 159 GLU A C 1
ATOM 1149 O O . GLU A 1 159 ? 1.981 12.825 8.488 1.00 92.38 159 GLU A O 1
ATOM 1154 N N . LEU A 1 160 ? 0.977 14.653 7.649 1.00 90.81 160 LEU A N 1
ATOM 1155 C CA . LEU A 1 160 ? -0.162 13.917 7.096 1.00 90.81 160 LEU A CA 1
ATOM 1156 C C . LEU A 1 160 ? 0.273 12.878 6.053 1.00 90.81 160 LEU A C 1
ATOM 1158 O O . LEU A 1 160 ? -0.228 11.756 6.055 1.00 90.81 160 LEU A O 1
ATOM 1162 N N . VAL A 1 161 ? 1.234 13.219 5.189 1.00 91.88 161 VAL A N 1
ATOM 1163 C CA . VAL A 1 161 ? 1.794 12.275 4.206 1.00 91.88 161 VAL A CA 1
ATOM 1164 C C . VAL A 1 161 ? 2.495 11.104 4.893 1.00 91.88 161 VAL A C 1
ATOM 1166 O O . VAL A 1 161 ? 2.311 9.961 4.471 1.00 91.88 161 VAL A O 1
ATOM 1169 N N . SER A 1 162 ? 3.278 11.370 5.943 1.00 93.00 162 SER A N 1
ATOM 1170 C CA . SER A 1 162 ? 3.930 10.321 6.732 1.00 93.00 162 SER A CA 1
ATOM 1171 C C . SER A 1 162 ? 2.891 9.405 7.366 1.00 93.00 162 SER A C 1
ATOM 1173 O O . SER A 1 162 ? 2.982 8.197 7.200 1.00 93.00 162 SER A O 1
ATOM 1175 N N . THR A 1 163 ? 1.858 9.966 7.999 1.00 94.06 163 THR A N 1
ATOM 1176 C CA . THR A 1 163 ? 0.776 9.183 8.609 1.00 94.06 163 THR A CA 1
ATOM 1177 C C . THR A 1 163 ? 0.042 8.322 7.584 1.00 94.06 163 THR A C 1
ATOM 1179 O O . THR A 1 163 ? -0.166 7.140 7.827 1.00 94.06 163 THR A O 1
ATOM 1182 N N . ILE A 1 164 ? -0.326 8.870 6.422 1.00 93.12 164 ILE A N 1
ATOM 1183 C CA . ILE A 1 164 ? -0.972 8.086 5.354 1.00 93.12 164 ILE A CA 1
ATOM 1184 C C . ILE A 1 164 ? -0.053 6.947 4.898 1.00 93.12 164 ILE A C 1
ATOM 1186 O O . ILE A 1 164 ? -0.510 5.823 4.713 1.00 93.12 164 ILE A O 1
ATOM 1190 N N . THR A 1 165 ? 1.242 7.225 4.745 1.00 93.81 165 THR A N 1
ATOM 1191 C CA . THR A 1 165 ? 2.227 6.219 4.329 1.00 93.81 165 THR A CA 1
ATOM 1192 C C . THR A 1 165 ? 2.359 5.109 5.370 1.00 93.81 165 THR A C 1
ATOM 1194 O O . THR A 1 165 ? 2.267 3.946 5.001 1.00 93.81 165 THR A O 1
ATOM 1197 N N . GLU A 1 166 ? 2.478 5.446 6.656 1.00 94.31 166 GLU A N 1
ATOM 1198 C CA . GLU A 1 166 ? 2.543 4.474 7.756 1.00 94.31 166 GLU A CA 1
ATOM 1199 C C . GLU A 1 166 ? 1.292 3.583 7.815 1.00 94.31 166 GLU A C 1
ATOM 1201 O O . GLU A 1 166 ? 1.406 2.379 8.022 1.00 94.31 166 GLU A O 1
ATOM 1206 N N . LEU A 1 167 ? 0.097 4.136 7.570 1.00 94.31 167 LEU A N 1
ATOM 1207 C CA . LEU A 1 167 ? -1.139 3.345 7.514 1.00 94.31 167 LEU A CA 1
ATOM 1208 C C . LEU A 1 167 ? -1.149 2.360 6.335 1.00 94.31 167 LEU A C 1
ATOM 1210 O O . LEU A 1 167 ? -1.631 1.235 6.465 1.00 94.31 167 LEU A O 1
ATOM 1214 N N . TYR A 1 168 ? -0.613 2.761 5.183 1.00 94.75 168 TYR A N 1
ATOM 1215 C CA . TYR A 1 168 ? -0.464 1.862 4.040 1.00 94.75 168 TYR A CA 1
ATOM 1216 C C . TYR A 1 168 ? 0.632 0.807 4.254 1.00 94.75 168 TYR A C 1
ATOM 1218 O O . TYR A 1 168 ? 0.484 -0.324 3.793 1.00 94.75 168 TYR A O 1
ATOM 1226 N N . GLU A 1 169 ? 1.710 1.142 4.963 1.00 94.06 169 GLU A N 1
ATOM 1227 C CA . GLU A 1 169 ? 2.738 0.180 5.375 1.00 94.06 169 GLU A CA 1
ATOM 1228 C C . GLU A 1 169 ? 2.189 -0.843 6.379 1.00 94.06 169 GLU A C 1
ATOM 1230 O O . GLU A 1 169 ? 2.502 -2.027 6.264 1.00 94.06 169 GLU A O 1
ATOM 1235 N N . ASP A 1 170 ? 1.325 -0.426 7.308 1.00 93.12 170 ASP A N 1
ATOM 1236 C CA . ASP A 1 170 ? 0.618 -1.332 8.223 1.00 93.12 170 ASP A CA 1
ATOM 1237 C C . ASP A 1 170 ? -0.312 -2.287 7.456 1.00 93.12 170 ASP A C 1
ATOM 1239 O O . ASP A 1 170 ? -0.271 -3.502 7.663 1.00 93.12 170 ASP A O 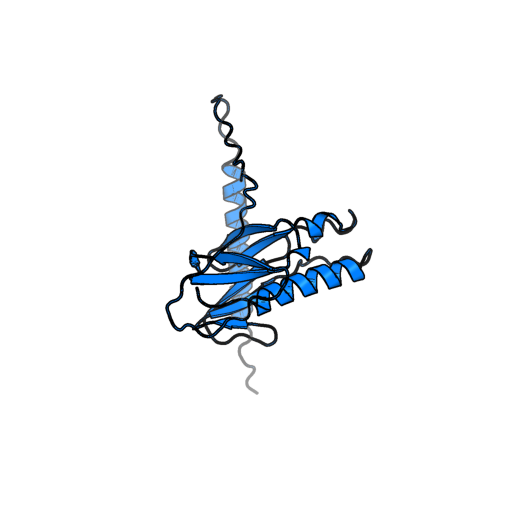1
ATOM 1243 N N . ALA A 1 171 ? -1.055 -1.768 6.471 1.00 92.69 171 ALA A N 1
ATOM 1244 C CA . ALA A 1 171 ? -1.863 -2.594 5.576 1.00 92.69 171 ALA A CA 1
ATOM 1245 C C . ALA A 1 171 ? -1.008 -3.580 4.755 1.00 92.69 171 ALA A C 1
ATOM 1247 O O . ALA A 1 171 ? -1.389 -4.735 4.585 1.00 92.69 171 ALA A O 1
ATOM 1248 N N . LEU A 1 172 ? 0.170 -3.172 4.269 1.00 94.50 172 LEU A N 1
ATOM 1249 C CA . LEU A 1 172 ? 1.108 -4.078 3.595 1.00 94.50 172 LEU A CA 1
ATOM 1250 C C . LEU A 1 172 ? 1.597 -5.179 4.551 1.00 94.50 172 LEU A C 1
ATOM 1252 O O . LEU A 1 172 ? 1.641 -6.351 4.176 1.00 94.50 172 LEU A O 1
ATOM 1256 N N . ALA A 1 173 ? 1.960 -4.811 5.781 1.00 93.44 173 ALA A N 1
ATOM 1257 C CA . ALA A 1 173 ? 2.444 -5.732 6.809 1.00 93.44 173 ALA A CA 1
ATOM 1258 C C . ALA A 1 173 ? 1.392 -6.764 7.238 1.00 93.44 173 ALA A C 1
ATOM 1260 O O . ALA A 1 173 ? 1.753 -7.830 7.742 1.00 93.44 173 ALA A O 1
ATOM 1261 N N . SER A 1 174 ? 0.108 -6.468 7.031 1.00 92.94 174 SER A N 1
ATOM 1262 C CA . SER A 1 174 ? -1.000 -7.327 7.436 1.00 92.94 174 SER A CA 1
ATOM 1263 C C . SER A 1 174 ? -1.416 -8.370 6.392 1.00 92.94 174 SER A C 1
ATOM 1265 O O . SER A 1 174 ? -2.244 -9.228 6.717 1.00 92.94 174 SER A O 1
ATOM 1267 N N . ILE A 1 175 ? -0.842 -8.333 5.178 1.00 93.00 175 ILE A N 1
ATOM 1268 C CA . ILE A 1 175 ? -1.165 -9.268 4.087 1.00 93.00 175 ILE A CA 1
ATOM 1269 C C . ILE A 1 175 ? -0.889 -10.706 4.517 1.00 93.00 175 ILE A C 1
ATOM 1271 O O . ILE A 1 175 ? 0.223 -11.060 4.915 1.00 93.00 175 ILE A O 1
ATOM 1275 N N . GLN A 1 176 ? -1.905 -11.551 4.382 1.00 92.06 176 GLN A N 1
ATOM 1276 C CA . GLN A 1 176 ? -1.865 -12.968 4.732 1.00 92.06 176 GLN A CA 1
ATOM 1277 C C . GLN A 1 176 ? -2.580 -13.804 3.668 1.00 92.06 176 GLN A C 1
ATOM 1279 O O . GLN A 1 176 ? -3.380 -13.283 2.897 1.00 92.06 176 GLN A O 1
ATOM 1284 N N . GLU A 1 177 ? -2.272 -15.098 3.605 1.00 89.06 177 GLU A N 1
ATOM 1285 C CA . GLU A 1 177 ? -2.965 -16.041 2.717 1.00 89.06 177 GLU A CA 1
ATOM 1286 C C . GLU A 1 177 ? -4.428 -16.200 3.172 1.00 89.06 177 GLU A C 1
ATOM 1288 O O . GLU A 1 177 ? -4.672 -16.312 4.378 1.00 89.06 177 GLU A O 1
ATOM 1293 N N . SER A 1 178 ? -5.374 -16.153 2.223 1.00 82.56 178 SER A N 1
ATOM 1294 C CA . SER A 1 178 ? -6.820 -16.325 2.470 1.00 82.56 178 SER A CA 1
ATOM 1295 C C . SER A 1 178 ? -7.241 -17.789 2.535 1.00 82.56 178 SER A C 1
ATOM 1297 O O . SER A 1 178 ? -6.753 -18.585 1.699 1.00 82.56 178 SER A O 1
#

pLDDT: mean 75.61, std 20.96, range [35.09, 95.88]

Sequence (178 aa):
MNRRIVLPWIVVTVILVIAIAASVTVITLSKQGDSDSSATQQTTAAETDASSASAEASDDASSSAAVQPANTYELEISSWSVTIYVPEDLGQISFSLSDSNTLDFSAAKESELPSECSAMVGGWGIQRSEGSGDEGSVTVGDYSYTLVTPTSSCSSDPELVSTITELYEDALASIQES

Foldseek 3Di:
DDDDDPPPVVVVVVVVVVVVVVVVVVVVVVPPDDDDDDDDDDDDDPPPDDDDDDDDDDDDDDDPPLPQDPQWDWDDPPLVQKIFTAHCLLPDKDWDDPDSFKIWIAGPLCVVDDPQCVQQGRQWTKGKDAADDDPLWDDEDRIIIHIGGRPDDDPPCVPSVVVNVVSSSNRRVSMYRD

Secondary structure (DSSP, 8-state):
-------HHHHHHHHHHHHHHHHHHHHHHTTS-----------------------------------PPTTEEEEEETTTTEEEEEEGGG-SEEEEESSSSEEEEEEGGGGGS-GGGTTTTT-EEEEEEESS--TT-EEETTEEEEEE--SS---S-HHHHHHHHHHHHHHHHT-EE-